Protein AF-A0AAU4SHN9-F1 (afdb_monomer)

pLDDT: mean 73.25, std 17.56, range [35.72, 93.5]

Mean predicted aligned error: 8.82 Å

Nearest PDB structures (foldseek):
  3nog-assembly1_B  TM=2.858E-01  e=6.822E+00  Escherichia coli K-12

Sequence (110 aa):
MPARTDNGTSCYIGYQTGSVGAVKAVQDAIYYCYRGTTAYDRMMNAGGRDGIYGDGMVSAMKWLQANKLGLSGSAVDGVYGPTTASRLLWPLRWSAGTPVGVGDCTKQWW

Structu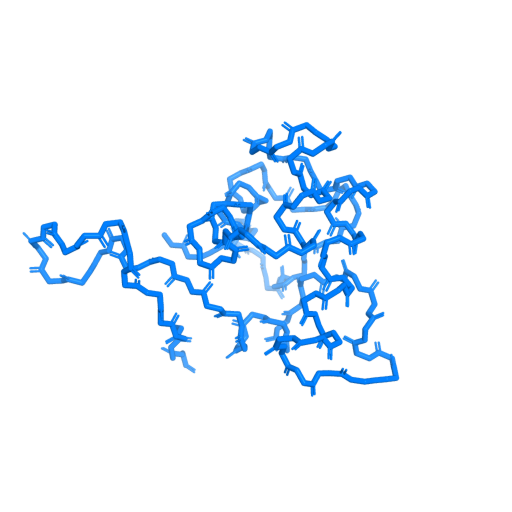re (mmCIF, N/CA/C/O backbone):
data_AF-A0AAU4SHN9-F1
#
_entry.id   AF-A0AAU4SHN9-F1
#
loop_
_atom_site.group_PDB
_atom_site.id
_atom_site.type_symbol
_atom_site.label_atom_id
_atom_site.label_alt_id
_atom_site.label_comp_id
_atom_site.label_asym_id
_atom_site.label_entity_id
_atom_site.label_seq_id
_atom_site.pdbx_PDB_ins_code
_atom_site.Cartn_x
_atom_site.Cartn_y
_atom_site.Cartn_z
_atom_site.occupancy
_atom_site.B_iso_or_equiv
_atom_site.auth_seq_id
_atom_site.auth_comp_id
_atom_site.auth_asym_id
_atom_site.auth_atom_id
_atom_site.pdbx_PDB_model_num
ATOM 1 N N . MET A 1 1 ? 9.459 -14.427 -3.268 1.00 41.38 1 MET A N 1
ATOM 2 C CA . MET A 1 1 ? 9.959 -13.921 -1.969 1.00 41.38 1 MET A CA 1
ATOM 3 C C . MET A 1 1 ? 9.270 -12.593 -1.695 1.00 41.38 1 MET A C 1
ATOM 5 O O . MET A 1 1 ? 9.151 -11.844 -2.663 1.00 41.38 1 MET A O 1
ATOM 9 N N . PRO A 1 2 ? 8.752 -12.299 -0.484 1.00 47.28 2 PRO A N 1
ATOM 10 C CA . PRO A 1 2 ? 8.219 -10.967 -0.227 1.00 47.28 2 PRO A CA 1
ATOM 11 C C . PRO A 1 2 ? 9.364 -9.963 -0.331 1.00 47.28 2 PRO A C 1
ATOM 13 O O . PRO A 1 2 ? 10.523 -10.299 -0.089 1.00 47.28 2 PRO A O 1
ATOM 16 N N . ALA A 1 3 ? 9.003 -8.765 -0.756 1.00 45.47 3 ALA A N 1
ATOM 17 C CA . ALA A 1 3 ? 9.853 -7.631 -1.052 1.00 45.47 3 ALA A CA 1
ATOM 18 C C . ALA A 1 3 ? 11.081 -7.501 -0.122 1.00 45.47 3 ALA A C 1
ATOM 20 O O . ALA A 1 3 ? 11.004 -6.911 0.954 1.00 45.47 3 ALA A O 1
ATOM 21 N N . ARG A 1 4 ? 12.220 -8.066 -0.535 1.00 42.44 4 ARG A N 1
ATOM 22 C CA . ARG A 1 4 ? 13.532 -7.784 0.046 1.00 42.44 4 ARG A CA 1
ATOM 23 C C . ARG A 1 4 ? 14.232 -6.855 -0.927 1.00 42.44 4 ARG A C 1
ATOM 25 O O . ARG A 1 4 ? 14.395 -7.204 -2.091 1.00 42.44 4 ARG A O 1
ATOM 32 N N . THR A 1 5 ? 14.586 -5.663 -0.463 1.00 39.88 5 THR A N 1
ATOM 33 C CA . THR A 1 5 ? 15.579 -4.843 -1.153 1.00 39.88 5 THR A CA 1
ATOM 34 C C . THR A 1 5 ? 16.884 -5.625 -1.082 1.00 39.88 5 THR A C 1
ATOM 36 O O . THR A 1 5 ? 17.326 -5.970 0.012 1.00 39.88 5 THR A O 1
ATOM 39 N N . ASP A 1 6 ? 17.423 -6.016 -2.226 1.00 39.22 6 ASP A N 1
ATOM 40 C CA . ASP A 1 6 ? 18.523 -6.968 -2.356 1.00 39.22 6 ASP A CA 1
ATOM 41 C C . ASP A 1 6 ? 19.662 -6.723 -1.338 1.00 39.22 6 ASP A C 1
ATOM 43 O O . ASP A 1 6 ? 20.152 -5.606 -1.202 1.00 39.22 6 ASP A O 1
ATOM 47 N N . ASN A 1 7 ? 20.052 -7.771 -0.595 1.00 41.34 7 ASN A N 1
ATOM 48 C CA . ASN A 1 7 ? 21.199 -7.844 0.334 1.00 41.34 7 ASN A CA 1
ATOM 49 C C . ASN A 1 7 ? 21.379 -6.742 1.407 1.00 41.34 7 ASN A C 1
ATOM 51 O O . ASN A 1 7 ? 22.407 -6.727 2.083 1.00 41.34 7 ASN A O 1
ATOM 55 N N . GLY A 1 8 ? 20.391 -5.879 1.644 1.00 35.72 8 GLY A N 1
ATOM 56 C CA . GLY A 1 8 ? 20.428 -4.854 2.690 1.00 35.72 8 GLY A CA 1
ATOM 57 C C . GLY A 1 8 ? 19.277 -5.009 3.678 1.00 35.72 8 GLY A C 1
ATOM 58 O O . GLY A 1 8 ? 18.122 -5.146 3.286 1.00 35.72 8 GLY A O 1
ATOM 59 N N . THR A 1 9 ? 19.582 -4.953 4.970 1.00 40.81 9 THR A N 1
ATOM 60 C CA . THR A 1 9 ? 18.686 -4.997 6.141 1.00 40.81 9 THR A CA 1
ATOM 61 C C . THR A 1 9 ? 17.711 -3.811 6.253 1.00 40.81 9 THR A C 1
ATOM 63 O O . THR A 1 9 ? 17.356 -3.395 7.352 1.00 40.81 9 THR A O 1
ATOM 66 N N . SER A 1 10 ? 17.218 -3.273 5.140 1.00 45.81 10 SER A N 1
ATOM 67 C CA . SER A 1 10 ? 16.194 -2.232 5.139 1.00 45.81 10 SER A CA 1
ATOM 68 C C . SER A 1 10 ? 14.893 -2.806 4.598 1.00 45.81 10 SER A C 1
ATOM 70 O O . SER A 1 10 ? 14.557 -2.652 3.431 1.00 45.81 10 SER A O 1
ATOM 72 N N . CYS A 1 11 ? 14.114 -3.446 5.473 1.00 57.66 11 CYS A N 1
ATOM 73 C CA . CYS A 1 11 ? 12.728 -3.870 5.218 1.00 57.66 11 CYS A CA 1
ATOM 74 C C . CYS A 1 11 ? 11.759 -2.673 5.067 1.00 57.66 11 CYS A C 1
ATOM 76 O O . CYS A 1 11 ? 10.609 -2.763 5.492 1.00 57.66 11 CYS A O 1
ATOM 78 N N . TYR A 1 12 ? 12.245 -1.548 4.539 1.00 60.19 12 TYR A N 1
ATOM 79 C CA . TYR A 1 12 ? 11.545 -0.283 4.390 1.00 60.19 12 TYR A CA 1
ATOM 80 C C . TYR A 1 12 ? 11.437 0.053 2.903 1.00 60.19 12 TYR A C 1
ATOM 82 O O . TYR A 1 12 ? 12.438 0.305 2.238 1.00 60.19 12 TYR A O 1
ATOM 90 N N . ILE A 1 13 ? 10.212 0.052 2.387 1.00 60.84 13 ILE A N 1
ATOM 91 C CA . ILE A 1 13 ? 9.867 0.506 1.039 1.00 60.84 13 ILE A CA 1
ATOM 92 C C . ILE A 1 13 ? 8.922 1.691 1.231 1.00 60.84 13 ILE A C 1
ATOM 94 O O . ILE A 1 13 ? 7.796 1.543 1.702 1.00 60.84 13 ILE A O 1
ATOM 98 N N . GLY A 1 14 ? 9.418 2.888 0.959 1.00 60.09 14 GLY A N 1
ATOM 99 C CA . GLY A 1 14 ? 8.683 4.147 1.034 1.00 60.09 14 GLY A CA 1
ATOM 100 C C . GLY A 1 14 ? 8.648 4.845 -0.322 1.00 60.09 14 GLY A C 1
ATOM 101 O O . GLY A 1 14 ? 9.003 4.259 -1.342 1.00 60.09 14 GLY A O 1
ATOM 102 N N . TYR A 1 15 ? 8.250 6.117 -0.335 1.00 51.91 15 TYR A N 1
ATOM 103 C CA . TYR A 1 15 ? 8.177 6.915 -1.561 1.00 51.91 15 TYR A CA 1
ATOM 104 C C . TYR A 1 15 ? 9.474 6.820 -2.382 1.00 51.91 15 TYR A C 1
ATOM 106 O O . TYR A 1 15 ? 10.548 7.120 -1.865 1.00 51.91 15 TYR A O 1
ATOM 114 N N . GLN A 1 16 ? 9.366 6.350 -3.629 1.00 57.44 16 GLN A N 1
ATOM 115 C CA . GLN A 1 16 ? 10.478 6.142 -4.573 1.00 57.44 16 GLN A CA 1
ATOM 116 C C . GLN A 1 16 ? 11.653 5.289 -4.052 1.00 57.44 16 GLN A C 1
ATOM 118 O O . GLN A 1 16 ? 12.747 5.333 -4.610 1.00 57.44 16 GLN A O 1
ATOM 123 N N . THR A 1 17 ? 11.449 4.493 -3.003 1.00 58.28 17 THR A N 1
ATOM 124 C CA . THR A 1 17 ? 12.493 3.637 -2.425 1.00 58.28 17 THR A CA 1
ATOM 125 C C . THR A 1 17 ? 12.120 2.166 -2.556 1.00 58.28 17 THR A C 1
ATOM 127 O O . THR A 1 17 ? 10.947 1.807 -2.613 1.00 58.28 17 THR A O 1
ATOM 130 N N . GLY A 1 18 ? 13.142 1.311 -2.617 1.00 60.16 18 GLY A N 1
ATOM 131 C CA . GLY A 1 18 ? 13.010 -0.128 -2.838 1.00 60.16 18 GLY A CA 1
ATOM 132 C C . GLY A 1 18 ? 13.301 -0.547 -4.280 1.00 60.16 18 GLY A C 1
ATOM 133 O O . GLY A 1 18 ? 13.157 0.232 -5.219 1.00 60.16 18 GLY A O 1
ATOM 134 N N . SER A 1 19 ? 13.746 -1.793 -4.465 1.00 67.69 19 SER A N 1
ATOM 135 C CA . SER A 1 19 ? 13.962 -2.334 -5.808 1.00 67.69 19 SER A CA 1
ATOM 136 C C . SER A 1 19 ? 12.619 -2.510 -6.523 1.00 67.69 19 SER A C 1
ATOM 138 O O . SER A 1 19 ? 11.603 -2.817 -5.896 1.00 67.69 19 SER A O 1
ATOM 140 N N . VAL A 1 20 ? 12.599 -2.353 -7.850 1.00 70.94 20 VAL A N 1
ATOM 141 C CA . VAL A 1 20 ? 11.383 -2.515 -8.674 1.00 70.94 20 VAL A CA 1
ATOM 142 C C . VAL A 1 20 ? 10.691 -3.854 -8.383 1.00 70.94 20 VAL A C 1
ATOM 144 O O . VAL A 1 20 ? 9.467 -3.922 -8.302 1.00 70.94 20 VAL A O 1
ATOM 147 N N . GLY A 1 21 ? 11.469 -4.921 -8.166 1.00 68.12 21 GLY A N 1
ATOM 148 C CA . GLY A 1 21 ? 10.945 -6.233 -7.779 1.00 68.12 21 GLY A CA 1
ATOM 149 C C . GLY A 1 21 ? 10.271 -6.236 -6.403 1.00 68.12 21 GLY A C 1
ATOM 150 O O . GLY A 1 21 ? 9.211 -6.838 -6.238 1.00 68.12 21 GLY A O 1
ATOM 151 N N . ALA A 1 22 ? 10.841 -5.523 -5.431 1.00 72.62 22 ALA A N 1
ATOM 152 C CA . ALA A 1 22 ? 10.290 -5.390 -4.090 1.00 72.62 22 ALA A CA 1
ATOM 153 C C . ALA A 1 22 ? 8.973 -4.591 -4.096 1.00 72.62 22 ALA A C 1
ATOM 155 O O . ALA A 1 22 ? 7.971 -5.043 -3.539 1.00 72.62 22 ALA A O 1
ATOM 156 N N . VAL A 1 23 ? 8.926 -3.461 -4.805 1.00 80.19 23 VAL A N 1
ATOM 157 C CA . VAL A 1 23 ? 7.696 -2.666 -4.942 1.00 80.19 23 VAL A CA 1
ATOM 158 C C . VAL A 1 23 ? 6.608 -3.459 -5.668 1.00 80.19 23 VAL A C 1
ATOM 160 O O . VAL A 1 23 ? 5.478 -3.519 -5.183 1.00 80.19 23 VAL A O 1
ATOM 163 N N . LYS A 1 24 ? 6.945 -4.144 -6.772 1.00 80.81 24 LYS A N 1
ATOM 164 C CA . LYS A 1 24 ? 5.988 -5.005 -7.489 1.00 80.81 24 LYS A CA 1
ATOM 165 C C . LYS A 1 24 ? 5.429 -6.111 -6.611 1.00 80.81 24 LYS A C 1
ATOM 167 O O . LYS A 1 24 ? 4.249 -6.417 -6.723 1.00 80.81 24 LYS A O 1
ATOM 172 N N . ALA A 1 25 ? 6.233 -6.690 -5.721 1.00 77.50 25 ALA A N 1
ATOM 173 C CA . ALA A 1 25 ? 5.750 -7.708 -4.797 1.00 77.50 25 ALA A CA 1
ATOM 174 C C . ALA A 1 25 ? 4.689 -7.143 -3.834 1.00 77.50 25 ALA A C 1
ATOM 176 O O . ALA A 1 25 ? 3.656 -7.780 -3.632 1.00 77.50 25 ALA A O 1
ATOM 177 N N . VAL A 1 26 ? 4.898 -5.938 -3.288 1.00 81.00 26 VAL A N 1
ATOM 178 C CA . VAL A 1 26 ? 3.894 -5.263 -2.442 1.00 81.00 26 VAL A CA 1
ATOM 179 C C . VAL A 1 26 ? 2.641 -4.911 -3.251 1.00 81.00 26 VAL A C 1
ATOM 181 O O . VAL A 1 26 ? 1.528 -5.171 -2.800 1.00 81.00 26 VAL A O 1
ATOM 184 N N . GLN A 1 27 ? 2.798 -4.378 -4.463 1.00 87.12 27 GLN A N 1
ATOM 185 C CA . GLN A 1 27 ? 1.672 -4.065 -5.349 1.00 87.12 27 GLN A CA 1
ATOM 186 C C . GLN A 1 27 ? 0.878 -5.323 -5.737 1.00 87.12 27 GLN A C 1
ATOM 188 O O . GLN A 1 27 ? -0.349 -5.30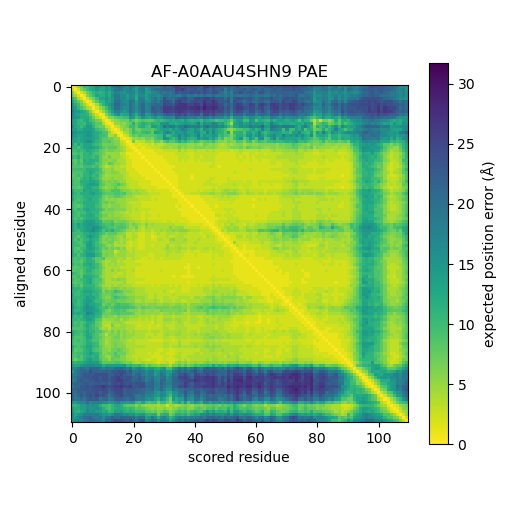0 -5.750 1.00 87.12 27 GLN A O 1
ATOM 193 N N . ASP A 1 28 ? 1.548 -6.449 -5.997 1.00 83.06 28 ASP A N 1
ATOM 194 C CA . ASP A 1 28 ? 0.893 -7.740 -6.226 1.00 83.06 28 ASP A CA 1
ATOM 195 C C . ASP A 1 28 ? 0.120 -8.199 -4.984 1.00 83.06 28 ASP A C 1
ATOM 197 O O . ASP A 1 28 ? -1.006 -8.681 -5.108 1.00 83.06 28 ASP A O 1
ATOM 201 N N . ALA A 1 29 ? 0.671 -8.016 -3.782 1.00 82.62 29 ALA A N 1
ATOM 202 C CA . ALA A 1 29 ? -0.049 -8.330 -2.553 1.00 82.62 29 ALA A CA 1
ATOM 203 C C . ALA A 1 29 ? -1.341 -7.509 -2.423 1.00 82.62 29 ALA A C 1
ATOM 205 O O . ALA A 1 29 ? -2.401 -8.070 -2.147 1.00 82.62 29 ALA A O 1
ATOM 206 N N . ILE A 1 30 ? -1.290 -6.207 -2.716 1.00 86.31 30 ILE A N 1
ATOM 207 C CA . ILE A 1 30 ? -2.475 -5.335 -2.746 1.00 86.31 30 ILE A CA 1
ATOM 208 C C . ILE A 1 30 ? -3.466 -5.783 -3.824 1.00 86.31 30 ILE A C 1
ATOM 210 O O . ILE A 1 30 ? -4.664 -5.887 -3.559 1.00 86.31 30 ILE A O 1
ATOM 214 N N . TYR A 1 31 ? -2.970 -6.104 -5.017 1.00 87.50 31 TYR A N 1
ATOM 215 C CA . TYR A 1 31 ? -3.787 -6.533 -6.145 1.00 87.50 31 TYR A CA 1
ATOM 216 C C . TYR A 1 31 ? -4.577 -7.814 -5.852 1.00 87.50 31 TYR A C 1
ATOM 218 O O . TYR A 1 31 ? -5.769 -7.873 -6.148 1.00 87.50 31 TYR A O 1
ATOM 226 N N . TYR A 1 32 ? -3.930 -8.829 -5.274 1.00 83.25 32 TYR A N 1
ATOM 227 C CA . TYR A 1 32 ? -4.566 -10.123 -5.024 1.00 83.25 32 TYR A CA 1
ATOM 228 C C . TYR A 1 32 ? -5.327 -10.167 -3.696 1.00 83.25 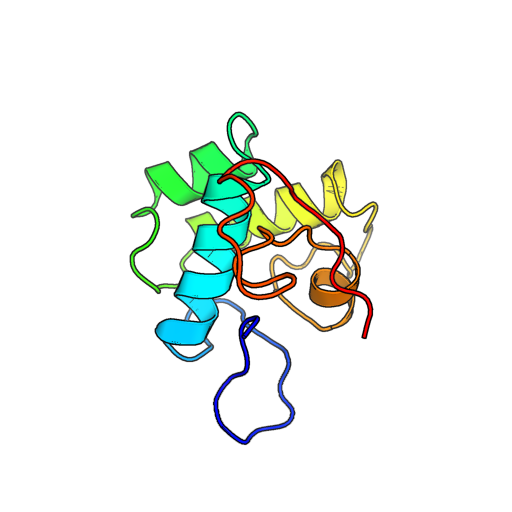32 TYR A C 1
ATOM 230 O O . TYR A 1 32 ? -6.445 -10.669 -3.661 1.00 83.25 32 TYR A O 1
ATOM 238 N N . CYS A 1 33 ? -4.760 -9.623 -2.617 1.00 84.31 33 CYS A N 1
ATOM 239 C CA . CYS A 1 33 ? -5.297 -9.803 -1.263 1.00 84.31 33 CYS A CA 1
ATOM 240 C C . CYS A 1 33 ? -6.186 -8.678 -0.764 1.00 84.31 33 CYS A C 1
ATOM 242 O O . CYS A 1 33 ? -6.897 -8.844 0.226 1.00 84.31 33 CYS A O 1
ATOM 244 N N . TYR A 1 34 ? -6.161 -7.539 -1.447 1.00 87.00 34 TYR A N 1
ATOM 245 C CA . TYR A 1 34 ? -6.918 -6.358 -1.055 1.00 87.00 34 TYR A CA 1
ATOM 246 C C . TYR A 1 34 ? -7.794 -5.836 -2.197 1.00 87.00 34 TYR A C 1
ATOM 248 O O . TYR A 1 34 ? -8.215 -4.678 -2.178 1.00 87.00 34 TYR A O 1
ATOM 256 N N . ARG A 1 35 ? -8.110 -6.689 -3.179 1.00 85.81 35 ARG A N 1
ATOM 257 C CA . ARG A 1 35 ? -9.019 -6.368 -4.284 1.00 85.81 35 ARG A CA 1
ATOM 258 C C . ARG A 1 35 ? -10.377 -5.893 -3.755 1.00 85.81 35 ARG A C 1
ATOM 260 O O . ARG A 1 35 ? -10.936 -6.498 -2.845 1.00 85.81 35 ARG A O 1
ATOM 267 N N . GLY A 1 36 ? -10.902 -4.810 -4.332 1.00 85.94 36 GLY A N 1
ATOM 268 C CA . GLY A 1 36 ? -12.171 -4.202 -3.905 1.00 85.94 36 GLY A CA 1
ATOM 269 C C . GLY A 1 36 ? -12.067 -3.321 -2.654 1.00 85.94 36 GLY A C 1
ATOM 270 O O . GLY A 1 36 ? -13.084 -2.968 -2.065 1.00 85.94 36 GLY A O 1
ATOM 271 N N . THR A 1 37 ? -10.851 -2.974 -2.223 1.00 90.06 37 THR A N 1
ATOM 272 C CA . THR A 1 37 ? -10.625 -1.984 -1.162 1.00 90.06 37 THR A CA 1
ATOM 273 C C . THR A 1 37 ? -10.135 -0.655 -1.728 1.00 90.06 37 THR A C 1
ATOM 275 O O . THR A 1 37 ? -9.538 -0.608 -2.800 1.00 90.06 37 THR A O 1
ATOM 278 N N . THR A 1 38 ? -10.258 0.423 -0.951 1.00 90.75 38 THR A N 1
ATOM 279 C CA . THR A 1 38 ? -9.734 1.743 -1.339 1.00 90.75 38 THR A CA 1
ATOM 280 C C . THR A 1 38 ? -8.225 1.729 -1.605 1.00 90.75 38 THR A C 1
ATOM 282 O O . THR A 1 38 ? -7.735 2.510 -2.415 1.00 90.75 38 THR A O 1
ATOM 285 N N . ALA A 1 39 ? -7.465 0.847 -0.947 1.00 88.56 39 ALA A N 1
ATOM 286 C CA . ALA A 1 39 ? -6.043 0.690 -1.237 1.00 88.56 39 ALA A CA 1
ATOM 287 C C . ALA A 1 39 ? -5.790 0.140 -2.645 1.00 88.56 39 ALA A C 1
ATOM 289 O O . ALA A 1 39 ? -4.903 0.631 -3.339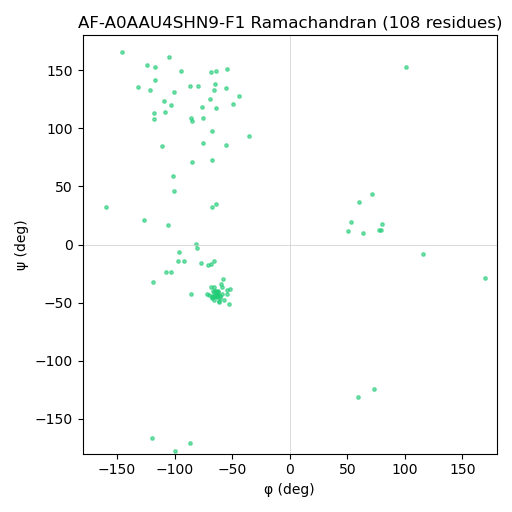 1.00 88.56 39 ALA A O 1
ATOM 290 N N . TYR A 1 40 ? -6.599 -0.827 -3.080 1.00 89.81 40 TYR A N 1
ATOM 291 C CA . TYR A 1 40 ? -6.554 -1.345 -4.443 1.00 89.81 40 TYR A CA 1
ATOM 292 C C . TYR A 1 40 ? -6.879 -0.253 -5.463 1.00 89.81 40 TYR A C 1
ATOM 294 O O . TYR A 1 40 ? -6.103 -0.052 -6.395 1.00 89.81 40 TYR A O 1
ATOM 302 N N . ASP A 1 41 ? -7.961 0.498 -5.249 1.00 91.06 41 ASP A N 1
ATOM 303 C CA . ASP A 1 41 ? -8.377 1.553 -6.180 1.00 91.06 41 ASP A CA 1
ATOM 304 C C . ASP A 1 41 ? -7.314 2.651 -6.293 1.00 91.06 41 ASP A C 1
ATOM 306 O O . ASP A 1 41 ? -6.951 3.064 -7.391 1.00 91.06 41 ASP A O 1
ATOM 310 N N . ARG A 1 42 ? -6.740 3.086 -5.163 1.00 89.88 42 ARG A N 1
ATOM 311 C CA . ARG A 1 42 ? -5.667 4.094 -5.137 1.00 89.88 42 ARG A CA 1
ATOM 312 C C . ARG A 1 42 ? -4.403 3.627 -5.850 1.00 89.88 42 ARG A C 1
ATOM 314 O O . ARG A 1 42 ? -3.804 4.411 -6.578 1.00 89.88 42 ARG A O 1
ATOM 321 N N . MET A 1 43 ? -4.005 2.370 -5.652 1.00 90.00 43 MET A N 1
ATOM 322 C CA . MET A 1 43 ? -2.852 1.790 -6.339 1.00 90.00 43 MET A CA 1
ATOM 323 C C . MET A 1 43 ? -3.111 1.685 -7.850 1.00 90.00 43 MET A C 1
ATOM 325 O O . MET A 1 43 ? -2.277 2.108 -8.645 1.00 90.00 43 MET A O 1
ATOM 329 N N . MET A 1 44 ? -4.273 1.164 -8.260 1.00 87.75 44 MET A N 1
ATOM 330 C CA . MET A 1 44 ? -4.631 1.004 -9.676 1.00 87.75 44 MET A CA 1
ATOM 331 C C . MET A 1 44 ? -4.759 2.346 -10.403 1.00 87.75 44 MET A C 1
ATOM 333 O O . MET A 1 44 ? -4.261 2.477 -11.518 1.00 87.75 44 MET A O 1
ATOM 337 N N . ASN A 1 45 ? -5.344 3.358 -9.756 1.00 87.56 45 ASN A N 1
ATOM 338 C CA . ASN A 1 45 ? -5.489 4.701 -10.324 1.00 87.56 45 ASN A CA 1
ATOM 339 C C . ASN A 1 45 ? -4.154 5.448 -10.477 1.00 87.56 45 ASN A C 1
ATOM 341 O O . ASN A 1 45 ? -4.093 6.433 -11.206 1.00 87.56 45 ASN A O 1
ATOM 345 N N . ALA A 1 46 ? -3.092 4.998 -9.804 1.00 83.19 46 ALA A N 1
ATOM 346 C CA . ALA A 1 46 ? -1.785 5.651 -9.799 1.00 83.19 46 ALA A CA 1
ATOM 347 C C . ALA A 1 46 ? -0.717 4.937 -10.642 1.00 83.19 46 ALA A C 1
ATOM 349 O O . ALA A 1 46 ? 0.466 5.201 -10.455 1.00 83.19 46 ALA A O 1
ATOM 350 N N . GLY A 1 47 ? -1.117 4.034 -11.542 1.00 80.44 47 GLY A N 1
ATOM 351 C CA . GLY A 1 47 ? -0.193 3.285 -12.409 1.00 80.44 47 GLY A CA 1
ATOM 352 C C . GLY A 1 47 ? -0.191 1.772 -12.170 1.00 80.44 47 GLY A C 1
ATOM 353 O O . GLY A 1 47 ? 0.357 1.014 -12.970 1.00 80.44 47 GLY A O 1
ATOM 354 N N . GLY A 1 48 ? -0.873 1.293 -11.126 1.00 85.56 48 GLY A N 1
ATOM 355 C CA . GLY A 1 48 ? -1.071 -0.132 -10.880 1.00 85.56 48 GLY A CA 1
ATOM 356 C C . GLY A 1 48 ? 0.189 -0.843 -10.388 1.00 85.56 48 GLY A C 1
ATOM 357 O O . GLY A 1 48 ? 0.731 -0.503 -9.342 1.00 85.56 48 GLY A O 1
ATOM 358 N N . ARG A 1 49 ? 0.601 -1.903 -11.095 1.00 83.81 49 ARG A N 1
ATOM 359 C CA . ARG A 1 49 ? 1.723 -2.791 -10.718 1.00 83.81 49 ARG A CA 1
ATOM 360 C C . ARG A 1 49 ? 3.002 -2.468 -11.496 1.00 83.81 49 ARG A C 1
ATOM 362 O O . ARG A 1 49 ? 3.644 -3.345 -12.080 1.00 83.81 49 ARG A O 1
ATOM 369 N N . ASP A 1 50 ? 3.323 -1.188 -11.567 1.00 83.19 50 ASP A N 1
ATOM 370 C CA . ASP A 1 50 ? 4.450 -0.634 -12.320 1.00 83.19 50 ASP A CA 1
ATOM 371 C C . ASP A 1 50 ? 5.813 -0.836 -11.630 1.00 83.19 50 ASP A C 1
ATOM 373 O O . ASP A 1 50 ? 6.855 -0.782 -12.283 1.00 83.19 50 ASP A O 1
ATOM 377 N N . GLY A 1 51 ? 5.822 -1.176 -10.340 1.00 80.19 51 GLY A N 1
ATOM 378 C CA . GLY A 1 51 ? 7.020 -1.261 -9.513 1.00 80.19 51 GLY A CA 1
ATOM 379 C C . GLY A 1 51 ? 7.530 0.080 -9.002 1.00 80.19 51 GLY A C 1
ATOM 380 O O . GLY A 1 51 ? 8.679 0.151 -8.572 1.00 80.19 51 GLY A O 1
ATOM 381 N N . ILE A 1 52 ? 6.698 1.122 -9.030 1.00 82.69 52 ILE A N 1
ATOM 382 C CA . ILE A 1 52 ? 7.015 2.454 -8.523 1.00 82.69 52 ILE A CA 1
ATOM 383 C C . ILE A 1 52 ? 6.207 2.714 -7.253 1.00 82.69 52 ILE A C 1
ATOM 385 O O . ILE A 1 52 ? 4.978 2.657 -7.223 1.00 82.69 52 ILE A O 1
ATOM 389 N N . TYR A 1 53 ? 6.909 3.033 -6.166 1.00 80.94 53 TYR A N 1
ATOM 390 C CA . TYR A 1 53 ? 6.267 3.410 -4.911 1.00 80.94 53 TYR A CA 1
ATOM 391 C C . TYR A 1 53 ? 5.942 4.911 -4.937 1.00 80.94 53 TYR A C 1
ATOM 393 O O . TYR A 1 53 ? 6.617 5.720 -4.305 1.00 80.94 53 TYR A O 1
ATOM 401 N N . GLY A 1 54 ? 4.956 5.294 -5.750 1.00 84.00 54 GLY A N 1
ATOM 402 C CA . GLY A 1 54 ? 4.498 6.681 -5.896 1.00 84.00 54 GLY A CA 1
ATOM 403 C C . GLY A 1 54 ? 3.434 7.093 -4.872 1.00 84.00 54 GLY A C 1
ATOM 404 O O . GLY A 1 54 ? 3.099 6.340 -3.953 1.00 84.00 54 GLY A O 1
ATOM 405 N N . ASP A 1 55 ? 2.840 8.273 -5.064 1.00 86.44 55 ASP A N 1
ATOM 406 C CA . ASP A 1 55 ? 1.831 8.848 -4.156 1.00 86.44 55 ASP A CA 1
ATOM 407 C C . ASP A 1 55 ? 0.586 7.973 -3.983 1.00 86.44 55 ASP A C 1
ATOM 409 O O . ASP A 1 55 ? 0.008 7.898 -2.892 1.00 86.44 55 ASP A O 1
ATOM 413 N N . GLY A 1 56 ? 0.185 7.259 -5.038 1.00 87.56 56 GLY A N 1
ATOM 414 C CA . GLY A 1 56 ? -0.906 6.294 -4.952 1.00 87.56 56 GLY A CA 1
ATOM 415 C C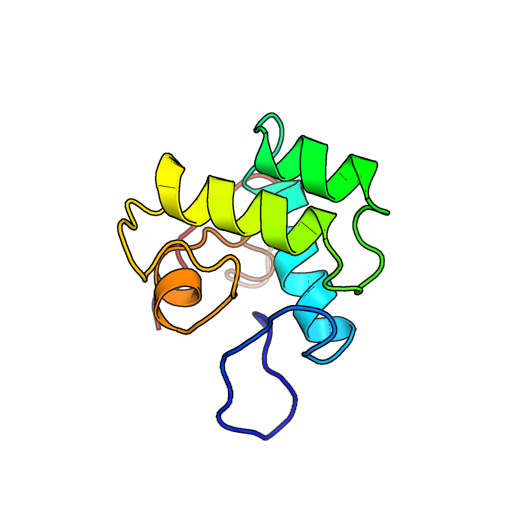 . GLY A 1 56 ? -0.571 5.108 -4.059 1.00 87.56 56 GLY A C 1
ATOM 416 O O . GLY A 1 56 ? -1.434 4.669 -3.301 1.00 87.56 56 GLY A O 1
ATOM 417 N N . MET A 1 57 ? 0.685 4.645 -4.065 1.00 88.00 57 MET A N 1
ATOM 418 C CA . MET A 1 57 ? 1.131 3.584 -3.1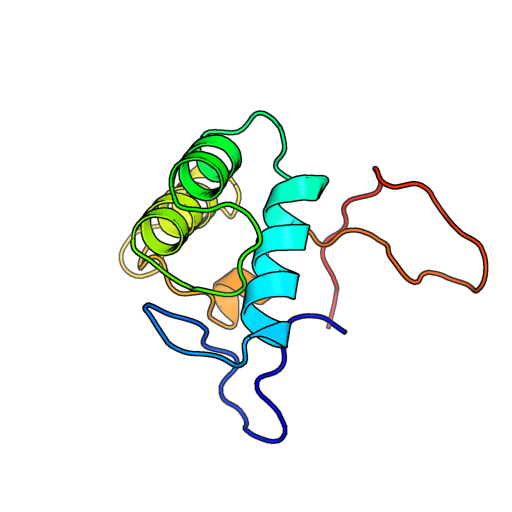61 1.00 88.00 57 MET A CA 1
ATOM 419 C C . MET A 1 57 ? 1.242 4.068 -1.721 1.00 88.00 57 MET A C 1
ATOM 421 O O . MET A 1 57 ? 0.765 3.382 -0.823 1.00 88.00 57 MET A O 1
ATOM 425 N N . VAL A 1 58 ? 1.780 5.268 -1.488 1.00 89.44 58 VAL A N 1
ATOM 426 C CA . VAL A 1 58 ? 1.786 5.887 -0.150 1.00 89.44 58 VAL A CA 1
ATOM 427 C C . VAL A 1 58 ? 0.354 6.002 0.384 1.00 89.44 58 VAL A C 1
ATOM 429 O O . VAL A 1 58 ? 0.061 5.593 1.509 1.00 89.44 58 VAL A O 1
ATOM 432 N N . SER A 1 59 ? -0.571 6.503 -0.435 1.00 90.31 59 SER A N 1
ATOM 433 C CA . SER A 1 59 ? -1.977 6.677 -0.057 1.00 90.31 59 SER A CA 1
ATOM 434 C C . SER A 1 59 ? -2.714 5.350 0.137 1.00 90.31 59 SER A C 1
ATOM 436 O O . SER A 1 59 ? -3.574 5.249 1.020 1.00 90.31 59 SER A O 1
ATOM 438 N N . ALA A 1 60 ? -2.411 4.335 -0.675 1.00 90.94 60 ALA A N 1
ATOM 439 C CA . ALA A 1 60 ? -2.936 2.984 -0.516 1.00 90.94 60 ALA A CA 1
ATOM 440 C C . ALA A 1 60 ? -2.416 2.352 0.778 1.00 90.94 60 ALA A C 1
ATOM 442 O O . ALA A 1 60 ? -3.194 1.794 1.553 1.00 90.94 60 ALA A O 1
ATOM 443 N N . MET A 1 61 ? -1.122 2.514 1.058 1.00 90.81 61 MET A N 1
ATOM 444 C CA . MET A 1 61 ? -0.490 1.940 2.232 1.00 90.81 61 MET A CA 1
ATOM 445 C C . MET A 1 61 ? -1.000 2.572 3.523 1.00 90.81 61 MET A C 1
ATOM 447 O O . MET A 1 61 ? -1.377 1.840 4.433 1.00 90.81 61 MET A O 1
ATOM 451 N N . LYS A 1 62 ? -1.138 3.903 3.585 1.00 92.38 62 LYS A N 1
ATOM 452 C CA . LYS A 1 62 ? -1.775 4.576 4.734 1.00 92.38 62 LYS A CA 1
ATOM 453 C C . LYS A 1 62 ? -3.168 4.020 5.007 1.00 92.38 62 LYS A C 1
ATOM 455 O O . LYS A 1 62 ? -3.530 3.761 6.153 1.00 92.38 62 LYS A O 1
ATOM 460 N N . TRP A 1 63 ? -3.951 3.793 3.951 1.00 93.50 63 TRP A N 1
ATOM 461 C CA . TRP A 1 63 ? -5.277 3.207 4.108 1.00 93.50 63 TRP A CA 1
ATOM 462 C C . TRP A 1 63 ? -5.205 1.779 4.659 1.00 93.50 63 TRP A C 1
ATOM 464 O O . TRP A 1 63 ? -5.959 1.461 5.577 1.00 93.50 63 TRP A O 1
ATOM 474 N N . LEU A 1 64 ? -4.293 0.937 4.157 1.00 91.62 64 LEU A N 1
ATOM 475 C CA . LEU A 1 64 ? -4.096 -0.426 4.665 1.00 91.62 64 LEU A CA 1
ATOM 476 C C . LEU A 1 64 ? -3.679 -0.426 6.129 1.00 91.62 64 LEU A C 1
ATOM 478 O O . LEU A 1 64 ? -4.300 -1.122 6.931 1.00 91.62 64 LEU A O 1
ATOM 482 N N . GLN A 1 65 ? -2.672 0.372 6.479 1.00 91.88 65 GLN A N 1
ATOM 483 C CA . GLN A 1 65 ? -2.170 0.511 7.840 1.00 91.88 65 GLN A CA 1
ATOM 484 C C . GLN A 1 65 ? -3.314 0.848 8.804 1.00 91.88 65 GLN A C 1
ATOM 486 O O . GLN A 1 65 ? -3.529 0.111 9.766 1.00 91.88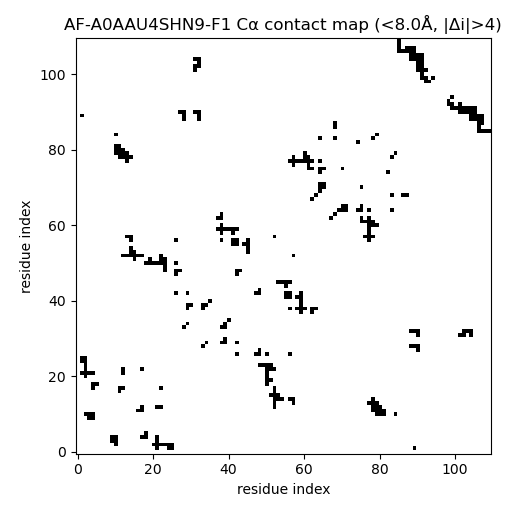 65 GLN A O 1
ATOM 491 N N . ALA A 1 66 ? -4.115 1.866 8.483 1.00 92.62 66 ALA A N 1
ATOM 492 C CA . ALA A 1 66 ? -5.230 2.297 9.321 1.00 92.62 66 ALA A CA 1
ATOM 493 C C . ALA A 1 66 ? -6.413 1.310 9.355 1.00 92.62 66 ALA A C 1
ATOM 495 O O . ALA A 1 66 ? -6.970 1.056 10.419 1.00 92.62 66 ALA A O 1
ATOM 496 N N . ASN A 1 67 ? -6.819 0.747 8.211 1.00 90.62 67 ASN A N 1
ATOM 497 C CA . ASN A 1 67 ? -8.112 0.051 8.088 1.00 90.62 67 ASN A CA 1
ATOM 498 C C . ASN A 1 67 ? -8.017 -1.475 8.093 1.00 90.62 67 ASN A C 1
ATOM 500 O O . ASN A 1 67 ? -9.001 -2.154 8.378 1.00 90.62 67 ASN A O 1
ATOM 504 N N . LYS A 1 68 ? -6.867 -2.041 7.719 1.00 89.31 68 LYS A N 1
ATOM 505 C CA . LYS A 1 68 ? -6.690 -3.496 7.581 1.00 89.31 68 LYS A CA 1
ATOM 506 C C . LYS A 1 68 ? -5.626 -4.058 8.506 1.00 89.31 68 LYS A C 1
ATOM 508 O O . LYS A 1 68 ? -5.763 -5.192 8.952 1.00 89.31 68 LYS A O 1
ATOM 513 N N . LEU A 1 69 ? -4.588 -3.282 8.802 1.00 86.75 69 LEU A N 1
ATOM 514 C CA . LEU A 1 69 ? -3.475 -3.724 9.642 1.00 86.75 69 LEU A CA 1
ATOM 515 C C . LEU A 1 69 ? -3.638 -3.303 11.107 1.00 86.75 69 LEU A C 1
ATOM 517 O O . LEU A 1 69 ? -2.839 -3.726 11.940 1.00 86.75 69 LEU A O 1
ATOM 521 N N . GLY A 1 70 ? -4.651 -2.494 11.439 1.00 86.81 70 GLY A N 1
ATOM 522 C CA . GLY A 1 70 ? -4.900 -2.033 12.809 1.00 86.81 70 GLY A CA 1
ATOM 523 C C . GLY A 1 70 ? -3.728 -1.231 13.379 1.00 86.81 70 GLY A C 1
ATOM 524 O O . GLY A 1 70 ? -3.359 -1.406 14.540 1.00 86.81 70 GLY A O 1
ATOM 525 N N . LEU A 1 71 ? -3.074 -0.439 12.531 1.00 87.38 71 LEU A N 1
ATOM 526 C CA . LEU A 1 71 ? -2.032 0.507 12.913 1.00 87.38 71 LEU A CA 1
ATOM 527 C C . LEU A 1 71 ? -2.662 1.884 13.129 1.00 87.38 71 LEU A C 1
ATOM 529 O O . LEU A 1 71 ? -3.663 2.231 12.505 1.00 87.38 71 LEU A O 1
ATOM 533 N N . SER A 1 72 ? -2.079 2.669 14.028 1.00 88.31 72 SER A N 1
ATOM 534 C CA . SER A 1 72 ? -2.573 3.996 14.393 1.00 88.31 72 SER A CA 1
ATOM 535 C C . SER A 1 72 ? -1.413 4.941 14.711 1.00 88.31 72 SER A C 1
ATOM 537 O O . SER A 1 72 ? -0.265 4.515 14.871 1.00 88.31 72 SER A O 1
ATOM 539 N N . GLY A 1 73 ? -1.707 6.242 14.768 1.00 87.31 73 GLY A N 1
ATOM 540 C CA . GLY A 1 73 ? -0.712 7.272 15.065 1.00 87.31 73 GLY A CA 1
ATOM 541 C C . GLY A 1 73 ? 0.434 7.285 14.051 1.00 87.31 73 GLY A C 1
ATOM 542 O O . GLY A 1 73 ? 0.205 7.256 12.843 1.00 87.31 73 GLY A O 1
ATOM 543 N N . SER A 1 74 ? 1.671 7.297 14.549 1.00 84.81 74 SER A N 1
ATOM 544 C CA . SER A 1 74 ? 2.886 7.328 13.725 1.00 84.81 74 SER A CA 1
ATOM 545 C C . SER A 1 74 ? 3.108 6.068 12.883 1.00 84.81 74 SER A C 1
ATOM 547 O O . SER A 1 74 ? 3.899 6.113 11.950 1.00 84.81 74 SER A O 1
ATOM 549 N N . ALA A 1 75 ? 2.400 4.966 13.158 1.00 80.94 75 ALA A N 1
ATOM 550 C CA . ALA A 1 75 ? 2.493 3.738 12.368 1.00 80.94 75 ALA A CA 1
ATOM 551 C C . ALA A 1 75 ? 1.656 3.770 11.069 1.00 80.94 75 ALA A C 1
ATOM 553 O O . ALA A 1 75 ? 1.680 2.808 10.303 1.00 80.94 75 ALA A O 1
ATOM 554 N N . VAL A 1 76 ? 0.901 4.851 10.825 1.00 88.75 76 VAL A N 1
ATOM 555 C CA . VAL A 1 76 ? 0.166 5.117 9.572 1.00 88.75 76 VAL A CA 1
ATOM 556 C C . VAL A 1 76 ? 0.948 6.135 8.732 1.00 88.75 76 VAL A C 1
ATOM 558 O O . VAL A 1 76 ? 0.496 7.239 8.427 1.00 88.75 76 VAL A O 1
ATOM 561 N N . ASP A 1 77 ? 2.179 5.777 8.395 1.00 86.06 77 ASP A N 1
ATOM 562 C CA . ASP A 1 77 ? 3.146 6.629 7.697 1.00 86.06 77 ASP A CA 1
ATOM 563 C C . ASP A 1 77 ? 3.103 6.473 6.166 1.00 86.06 77 ASP A C 1
ATOM 565 O O . ASP A 1 77 ? 3.592 7.333 5.433 1.00 86.06 77 ASP A O 1
ATOM 569 N N . GLY A 1 78 ? 2.448 5.428 5.658 1.00 84.50 78 GLY A N 1
ATOM 570 C CA . GLY A 1 78 ? 2.441 5.069 4.243 1.00 84.50 78 GLY A CA 1
ATOM 571 C C . GLY A 1 78 ? 3.716 4.377 3.781 1.00 84.50 78 GLY A C 1
ATOM 572 O O . GLY A 1 78 ? 3.911 4.228 2.574 1.00 84.50 78 GLY A O 1
ATOM 573 N N . VAL A 1 79 ? 4.566 3.951 4.714 1.00 86.00 79 VAL A N 1
ATOM 574 C CA . VAL A 1 79 ? 5.806 3.227 4.459 1.00 86.00 79 VAL A CA 1
ATOM 575 C C . VAL A 1 79 ? 5.574 1.740 4.712 1.00 86.00 79 VAL A C 1
ATOM 577 O O . VAL A 1 79 ? 5.057 1.298 5.742 1.00 86.00 79 VAL A O 1
ATOM 580 N N . TYR A 1 80 ? 5.985 0.915 3.759 1.00 82.06 80 TYR A N 1
ATOM 581 C CA . TYR A 1 80 ? 6.087 -0.517 3.977 1.00 82.06 80 TYR A CA 1
ATOM 582 C C . TYR A 1 80 ? 7.331 -0.799 4.831 1.00 82.06 80 TYR A C 1
ATOM 584 O O . TYR A 1 80 ? 8.413 -1.000 4.296 1.00 82.06 80 TYR A O 1
ATOM 592 N N . GLY A 1 81 ? 7.189 -0.747 6.157 1.00 80.88 81 GLY A N 1
ATOM 593 C CA . GLY A 1 81 ? 8.219 -1.143 7.126 1.00 80.88 81 GLY A CA 1
ATOM 594 C C . GLY A 1 81 ? 7.996 -2.550 7.709 1.00 80.88 81 GLY A C 1
ATOM 595 O O . GLY A 1 81 ? 6.994 -3.194 7.389 1.00 80.88 81 GLY A O 1
ATOM 596 N N . PRO A 1 82 ? 8.847 -3.015 8.646 1.00 75.69 82 PRO A N 1
ATOM 597 C CA . PRO A 1 82 ? 8.715 -4.320 9.310 1.00 75.69 82 PRO A CA 1
ATOM 598 C C . PRO A 1 82 ? 7.348 -4.551 9.972 1.00 75.69 82 PRO A C 1
ATOM 600 O O . PRO A 1 82 ? 6.782 -5.641 9.900 1.00 75.69 82 PRO A O 1
ATOM 603 N N . THR A 1 83 ? 6.785 -3.510 10.590 1.00 81.19 83 THR A N 1
ATOM 604 C CA . THR A 1 83 ? 5.460 -3.558 11.228 1.00 81.19 83 THR A CA 1
ATOM 605 C C . THR A 1 83 ? 4.344 -3.759 10.207 1.00 81.19 83 THR A C 1
ATOM 607 O O . THR A 1 83 ? 3.401 -4.509 10.446 1.00 81.19 83 THR A O 1
ATOM 610 N N . THR A 1 84 ? 4.451 -3.103 9.053 1.00 84.94 84 THR A N 1
ATOM 611 C CA . THR A 1 84 ? 3.527 -3.298 7.937 1.00 84.94 84 THR A CA 1
ATOM 612 C C . THR A 1 84 ? 3.706 -4.704 7.361 1.00 84.94 84 THR A C 1
ATOM 614 O O . THR A 1 84 ? 2.725 -5.418 7.173 1.00 84.94 84 THR A O 1
ATOM 617 N N . ALA A 1 85 ? 4.954 -5.136 7.159 1.00 79.00 85 ALA A N 1
ATOM 618 C CA . ALA A 1 85 ? 5.316 -6.435 6.601 1.00 79.00 85 ALA A CA 1
ATOM 619 C C . ALA A 1 85 ? 4.768 -7.619 7.411 1.00 79.00 85 ALA A C 1
ATOM 621 O O . ALA A 1 85 ? 4.239 -8.556 6.821 1.00 79.00 85 ALA A O 1
ATOM 622 N N . SER A 1 86 ? 4.836 -7.561 8.746 1.00 78.75 86 SER A N 1
ATOM 623 C CA . SER A 1 86 ? 4.342 -8.632 9.630 1.00 78.75 86 SER A CA 1
ATOM 624 C C . SER A 1 86 ? 2.816 -8.745 9.675 1.00 78.75 86 SER A C 1
ATOM 626 O O . SER A 1 86 ? 2.273 -9.764 10.106 1.00 78.75 86 SER A O 1
ATOM 628 N N . ARG A 1 87 ? 2.099 -7.704 9.237 1.00 83.50 87 ARG A N 1
ATOM 629 C CA . ARG A 1 87 ? 0.632 -7.654 9.267 1.00 83.50 87 ARG A CA 1
ATOM 630 C C . ARG A 1 87 ? -0.003 -7.789 7.886 1.00 83.50 87 ARG A C 1
ATOM 632 O O . ARG A 1 87 ? -1.173 -8.172 7.813 1.00 83.50 87 ARG A O 1
ATOM 639 N N . LEU A 1 88 ? 0.726 -7.452 6.821 1.00 82.50 88 LEU A N 1
ATOM 640 C CA . LEU A 1 88 ? 0.233 -7.500 5.447 1.00 82.50 88 LEU A CA 1
ATOM 641 C C . LEU A 1 88 ? -0.075 -8.946 5.034 1.00 82.50 88 LEU A C 1
ATOM 643 O O . LEU A 1 88 ? 0.685 -9.873 5.319 1.00 82.50 88 LEU A O 1
ATOM 647 N N . LEU A 1 89 ? -1.190 -9.127 4.333 1.00 82.75 89 LEU A N 1
ATOM 648 C CA . LEU A 1 89 ? -1.529 -10.385 3.687 1.00 82.75 89 LEU A CA 1
ATOM 649 C C . LEU A 1 89 ? -0.766 -10.511 2.374 1.00 82.75 89 LEU A C 1
ATOM 651 O O . LEU A 1 89 ? -0.711 -9.570 1.583 1.00 82.75 89 LEU A O 1
ATOM 655 N N . TRP A 1 90 ? -0.229 -11.700 2.138 1.00 78.31 90 TRP A N 1
ATOM 656 C CA . TRP A 1 90 ? 0.491 -12.058 0.930 1.00 78.31 90 TRP A CA 1
ATOM 657 C C . TRP A 1 90 ? -0.252 -13.169 0.191 1.00 78.31 90 TRP A C 1
ATOM 659 O O . TRP A 1 90 ? -0.764 -14.090 0.835 1.00 78.31 90 TRP A O 1
ATOM 669 N N . PRO A 1 91 ? -0.295 -13.127 -1.151 1.00 71.38 91 PRO A N 1
ATOM 670 C CA . PRO A 1 91 ? -0.845 -14.223 -1.926 1.00 71.38 91 PRO A CA 1
ATOM 671 C C . PRO A 1 91 ? 0.056 -15.446 -1.745 1.00 71.38 91 PRO A C 1
ATOM 673 O O . PRO A 1 91 ? 1.284 -15.341 -1.862 1.00 71.38 91 PRO A O 1
ATOM 676 N N . LEU A 1 92 ? -0.546 -16.605 -1.479 1.00 61.97 92 LEU A N 1
ATOM 677 C CA . LEU A 1 92 ? 0.134 -17.898 -1.407 1.00 61.97 92 LEU A CA 1
ATOM 678 C C . LEU A 1 92 ? 0.656 -18.311 -2.789 1.00 61.97 92 LEU A C 1
ATOM 680 O O . LEU A 1 92 ? 0.133 -19.203 -3.441 1.00 61.97 92 LEU A O 1
ATOM 684 N N . ARG A 1 93 ? 1.713 -17.664 -3.275 1.00 53.72 93 ARG A N 1
ATOM 685 C CA . ARG A 1 93 ? 2.295 -18.005 -4.578 1.00 53.72 93 ARG A CA 1
ATOM 686 C C . ARG A 1 93 ? 3.232 -19.216 -4.539 1.00 53.72 93 ARG A C 1
ATOM 688 O O . ARG A 1 93 ? 3.792 -19.537 -5.579 1.00 53.72 93 ARG A O 1
ATOM 695 N N . TRP A 1 94 ? 3.450 -19.862 -3.383 1.00 48.03 94 TRP A N 1
ATOM 696 C CA . TRP A 1 94 ? 4.475 -20.915 -3.267 1.00 48.03 94 TRP A CA 1
ATOM 697 C C . TRP A 1 94 ? 4.325 -21.911 -2.097 1.00 48.03 94 TRP A C 1
ATOM 699 O O . TRP A 1 94 ? 5.321 -22.390 -1.558 1.00 48.03 94 TRP A O 1
ATOM 709 N N . SER A 1 95 ? 3.117 -22.253 -1.654 1.00 41.31 95 SER A N 1
ATOM 710 C CA . SER A 1 95 ? 2.966 -23.315 -0.643 1.00 41.31 95 SER A CA 1
ATOM 711 C C . SER A 1 95 ? 2.918 -24.689 -1.319 1.00 41.31 95 SER A C 1
ATOM 713 O O . SER A 1 95 ? 1.925 -25.040 -1.942 1.00 41.31 95 SER A O 1
ATOM 715 N N . ALA A 1 96 ? 3.986 -25.474 -1.153 1.00 43.28 96 ALA A N 1
ATOM 716 C CA . ALA A 1 96 ? 4.009 -26.929 -1.354 1.00 43.28 96 ALA A CA 1
ATOM 717 C C . ALA A 1 96 ? 3.918 -27.467 -2.800 1.00 43.28 96 ALA A C 1
ATOM 719 O O . ALA A 1 96 ? 3.225 -28.450 -3.051 1.00 43.28 96 ALA A O 1
ATOM 720 N N . GLY A 1 97 ? 4.638 -26.870 -3.760 1.00 42.38 97 GLY A N 1
ATOM 721 C CA . GLY A 1 97 ? 4.868 -27.503 -5.074 1.00 42.38 97 GLY A CA 1
ATOM 722 C C . GLY A 1 97 ? 3.614 -27.737 -5.930 1.00 42.38 97 GLY A C 1
ATOM 723 O O . GLY A 1 97 ? 3.698 -28.391 -6.965 1.00 42.38 97 GLY A O 1
ATOM 724 N N . THR A 1 98 ? 2.469 -27.183 -5.525 1.00 41.72 98 THR A N 1
ATOM 725 C CA . THR A 1 98 ? 1.189 -27.284 -6.228 1.00 41.72 98 THR A CA 1
ATOM 726 C C . THR A 1 98 ? 0.588 -25.878 -6.321 1.00 41.72 98 THR A C 1
ATOM 728 O O . THR A 1 98 ? 0.639 -25.147 -5.328 1.00 41.72 98 THR A O 1
ATOM 731 N N . PRO A 1 99 ? 0.043 -25.444 -7.473 1.00 44.59 99 PRO A N 1
ATOM 732 C CA . PRO A 1 99 ? -0.608 -24.143 -7.577 1.00 44.59 99 PRO A CA 1
ATOM 733 C C . PRO A 1 99 ? -1.898 -24.147 -6.744 1.00 44.59 99 PRO A C 1
ATOM 735 O O . PRO A 1 99 ? -2.931 -24.633 -7.196 1.00 44.59 99 PRO A O 1
ATOM 738 N N . VAL A 1 100 ? -1.848 -23.622 -5.520 1.00 49.69 100 VAL A N 1
ATOM 739 C CA . VAL A 1 100 ? -3.056 -23.239 -4.775 1.00 49.69 100 VAL A CA 1
ATOM 740 C C . VAL A 1 100 ? -3.441 -21.814 -5.167 1.00 49.69 100 VAL A C 1
ATOM 742 O O . VAL A 1 100 ? -2.582 -20.964 -5.396 1.00 49.69 100 VAL A O 1
ATOM 745 N N . GLY A 1 101 ? -4.738 -21.613 -5.389 1.00 46.00 101 GLY A N 1
ATOM 746 C CA . GLY A 1 101 ? -5.295 -20.563 -6.232 1.00 46.00 101 GLY A CA 1
ATOM 747 C C . GLY A 1 101 ? -4.861 -19.135 -5.895 1.00 46.00 101 GLY A C 1
ATOM 748 O O . GLY A 1 101 ? -4.610 -18.765 -4.751 1.00 46.00 101 GLY A O 1
ATOM 749 N N . VAL A 1 102 ? -4.850 -18.295 -6.931 1.00 48.69 102 VAL A N 1
ATOM 750 C CA . VAL A 1 102 ? -4.933 -16.831 -6.823 1.00 48.69 102 VAL A CA 1
ATOM 751 C C . VAL A 1 102 ? -6.194 -16.463 -6.024 1.00 48.69 102 VAL A C 1
ATOM 753 O O . VAL A 1 102 ? -7.262 -16.272 -6.595 1.00 48.69 102 VAL A O 1
ATOM 756 N N . GLY A 1 103 ? -6.089 -16.435 -4.695 1.00 51.84 103 GLY A N 1
ATOM 757 C CA . GLY A 1 103 ? -7.224 -16.220 -3.794 1.00 51.84 103 GLY A CA 1
ATOM 758 C C . GLY A 1 103 ? -6.915 -16.470 -2.318 1.00 51.84 103 GLY A C 1
ATOM 759 O O . GLY A 1 103 ? -7.491 -15.797 -1.467 1.00 51.84 103 GLY A O 1
ATOM 760 N N . ASP A 1 104 ? -5.962 -17.352 -2.003 1.00 66.19 104 ASP A N 1
ATOM 761 C CA . ASP A 1 104 ? -5.579 -17.595 -0.613 1.00 66.19 104 ASP A CA 1
ATOM 762 C C . ASP A 1 104 ? -4.534 -16.575 -0.155 1.00 66.19 104 ASP A C 1
ATOM 764 O O . ASP A 1 104 ? -3.363 -16.591 -0.549 1.00 66.19 104 ASP A O 1
ATOM 768 N N . CYS A 1 105 ? -4.999 -15.647 0.671 1.00 76.12 105 CYS A N 1
ATOM 769 C CA . CYS A 1 105 ? -4.217 -14.551 1.211 1.00 76.12 105 CYS A CA 1
ATOM 770 C C . CYS A 1 105 ? -3.951 -14.783 2.686 1.00 76.12 105 CYS A C 1
ATOM 772 O O . CYS A 1 105 ? -4.864 -14.765 3.510 1.00 76.12 105 CYS A O 1
ATOM 774 N N . THR A 1 106 ? -2.684 -14.995 3.023 1.00 72.19 106 THR A N 1
ATOM 775 C CA . THR A 1 106 ? -2.274 -15.338 4.383 1.00 72.19 106 THR A CA 1
ATOM 776 C C . THR A 1 106 ? -1.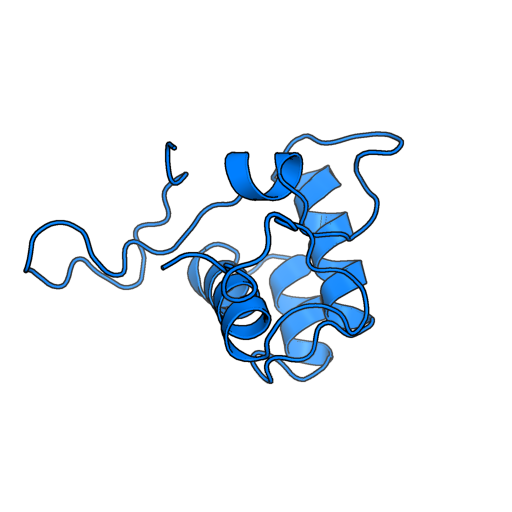249 -14.345 4.898 1.00 72.19 106 THR A C 1
ATOM 778 O O . THR A 1 106 ? -0.529 -13.693 4.138 1.00 72.19 106 THR A O 1
ATOM 781 N N . LYS A 1 107 ? -1.180 -14.205 6.222 1.00 64.62 107 LYS A N 1
ATOM 782 C CA . LYS A 1 107 ? -0.047 -13.526 6.849 1.00 64.62 107 LYS A CA 1
ATOM 783 C C . LYS A 1 107 ? 1.165 -14.436 6.670 1.00 64.62 107 LYS A C 1
ATOM 785 O O . LYS A 1 107 ? 1.101 -15.606 7.045 1.00 64.62 107 LYS A O 1
ATOM 790 N N . GLN A 1 108 ? 2.243 -13.925 6.084 1.00 60.50 108 GLN A N 1
ATOM 791 C CA . GLN A 1 108 ? 3.506 -14.658 6.083 1.00 60.50 108 GLN A CA 1
ATOM 792 C C . GLN A 1 108 ? 4.118 -14.535 7.478 1.00 60.50 108 GLN A C 1
ATOM 794 O O . GLN A 1 108 ? 4.530 -13.452 7.885 1.00 60.50 108 GLN A O 1
ATOM 799 N N . TRP A 1 109 ? 4.109 -15.645 8.214 1.00 40.25 109 TRP A N 1
ATOM 800 C CA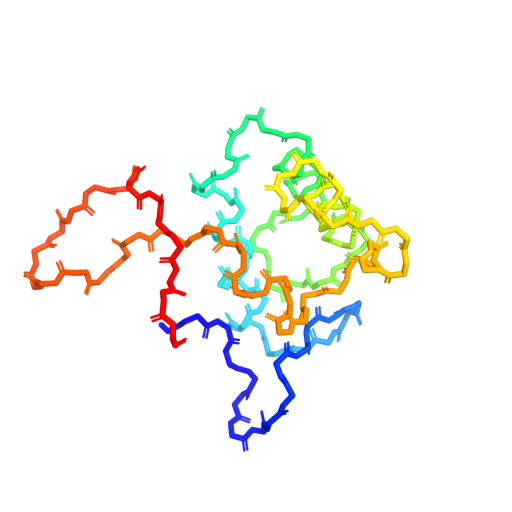 . TRP A 1 109 ? 4.771 -15.776 9.505 1.00 40.25 109 TRP A CA 1
ATOM 801 C C . TRP A 1 109 ? 6.276 -15.938 9.257 1.00 40.25 109 TRP A C 1
ATOM 803 O O . TRP A 1 109 ? 6.682 -16.888 8.584 1.00 40.25 109 TRP A O 1
ATOM 813 N N . TRP A 1 110 ? 7.071 -14.993 9.758 1.00 43.44 110 TRP A N 1
ATOM 814 C CA . TRP A 1 110 ? 8.528 -15.080 9.876 1.00 43.44 110 TRP A CA 1
ATOM 815 C C . TRP A 1 110 ? 8.875 -15.053 11.357 1.00 43.44 110 TRP A C 1
ATOM 817 O O . TRP A 1 110 ? 8.292 -14.188 12.053 1.00 43.44 110 TRP A O 1
#

Secondary structure (DSSP, 8-state):
-----TTSS---B-TT-S-HHHHHHHHHHHHHHSTTSHHHHHHHHTTSSSS---HHHHHHHHHHHHHTS---GGG-SS-B-HHHHHHSEEE-S-STTS---TT-EEE---

Foldseek 3Di:
DAFDQPPDPFLKDAAQDGDLVNLLQVLLLCVQVVPPHQLQVLCVVVPRSRSGRHPSQLVSQLCCCVPPQVHDDPSSRSMRGPSVLQRGWGQPCDPDPDDDDSHDTDRDDD

Radius of gyration: 12.98 Å; Cα contacts (8 Å, |Δi|>4): 188; chains: 1; bounding box: 33×36×28 Å

Solvent-accessible surface area (backbone atoms only — not comparable to full-atom values): 6097 Å² total; per-residue (Å²): 127,77,49,61,32,80,100,49,99,51,59,55,34,32,76,80,38,59,42,48,69,19,35,27,41,52,38,47,18,36,56,65,53,34,60,95,36,73,34,29,52,34,23,50,78,60,66,45,70,72,26,68,32,44,72,26,41,31,54,12,37,26,46,38,25,48,74,73,53,75,32,60,76,83,63,42,69,24,50,44,29,63,74,46,54,62,53,42,46,34,57,48,87,73,67,82,97,49,94,56,60,101,74,51,55,40,63,64,86,128